Protein AF-A0A5B0PG56-F1 (afdb_monomer)

Secondary structure (DSSP, 8-state):
----HHHHS-HHHHHHHHHHGGG--SHHHHHHHH-S---TTHHHHHHHHHHHHHHHTHHHHHHHHHHHHHHHHHHHHHHHHHHHHHHHHHHHHHHHHHHHHHHHHHHHHHHHHHHHHHHHHHHHHHHHHHHHHHHHHHHHHHHHHHHTT---TTTTTT-----

Structure (mmCIF, N/CA/C/O backbone):
data_AF-A0A5B0PG56-F1
#
_entry.id   AF-A0A5B0PG56-F1
#
loop_
_atom_site.group_PDB
_atom_site.id
_atom_site.type_symbol
_atom_site.label_atom_id
_atom_site.label_alt_id
_atom_site.label_comp_id
_atom_site.label_asym_id
_atom_site.label_entity_id
_atom_site.label_seq_id
_atom_site.pdbx_PDB_ins_code
_atom_site.Cartn_x
_atom_site.Cartn_y
_atom_site.Cartn_z
_atom_site.occupancy
_atom_site.B_iso_or_equiv
_atom_site.auth_seq_id
_atom_site.auth_comp_id
_atom_site.auth_asym_id
_atom_site.auth_atom_id
_atom_site.pdbx_PDB_model_num
ATOM 1 N N . MET A 1 1 ? -37.394 5.446 72.637 1.00 47.97 1 MET A N 1
ATOM 2 C CA . MET A 1 1 ? -36.945 4.140 72.111 1.00 47.97 1 MET A CA 1
ATOM 3 C C . MET A 1 1 ? -36.211 4.404 70.813 1.00 47.97 1 MET A C 1
ATOM 5 O O . MET A 1 1 ? -36.782 5.077 69.966 1.00 47.97 1 MET A O 1
ATOM 9 N N . LEU A 1 2 ? -34.961 3.956 70.686 1.00 58.19 2 LEU A N 1
ATOM 10 C CA . LEU A 1 2 ? -34.286 3.902 69.390 1.00 58.19 2 LEU A CA 1
ATOM 11 C C . LEU A 1 2 ? -34.698 2.588 68.726 1.00 58.19 2 LEU A C 1
ATOM 13 O O . LEU A 1 2 ? -34.410 1.530 69.273 1.00 58.19 2 LEU A O 1
ATOM 17 N N . PHE A 1 3 ? -35.402 2.673 67.601 1.00 63.62 3 PHE A N 1
ATOM 18 C CA . PHE A 1 3 ? -35.631 1.523 66.733 1.00 63.62 3 PHE A CA 1
ATOM 19 C C . PHE A 1 3 ? -34.323 1.190 66.012 1.00 63.62 3 PHE A C 1
ATOM 21 O O . PHE A 1 3 ? -33.666 2.087 65.479 1.00 63.62 3 PHE A O 1
ATOM 28 N N . THR A 1 4 ? -33.939 -0.081 66.004 1.00 67.12 4 THR A N 1
ATOM 29 C CA . THR A 1 4 ? -32.830 -0.596 65.196 1.00 67.12 4 THR A CA 1
ATOM 30 C C . THR A 1 4 ? -33.354 -1.141 63.866 1.00 67.12 4 THR A C 1
ATOM 32 O O . THR A 1 4 ? -34.548 -1.390 63.712 1.00 67.12 4 THR A O 1
ATOM 35 N N . ALA A 1 5 ? -32.478 -1.330 62.874 1.00 66.44 5 ALA A N 1
ATOM 36 C CA . ALA A 1 5 ? -32.877 -1.877 61.571 1.00 66.44 5 ALA A CA 1
ATOM 37 C C . ALA A 1 5 ? -33.553 -3.260 61.693 1.00 66.44 5 ALA A C 1
ATOM 39 O O . ALA A 1 5 ? -34.485 -3.557 60.948 1.00 66.44 5 ALA A O 1
ATOM 40 N N . SER A 1 6 ? -33.136 -4.051 62.684 1.00 70.44 6 SER A N 1
ATOM 41 C CA . SER A 1 6 ? -33.708 -5.359 63.020 1.00 70.44 6 SER A CA 1
ATOM 42 C C . SER A 1 6 ? -35.120 -5.280 63.613 1.00 70.44 6 SER A C 1
ATOM 44 O O . SER A 1 6 ? -35.839 -6.274 63.600 1.00 70.44 6 SER A O 1
ATOM 46 N N . ASP A 1 7 ? -35.530 -4.110 64.117 1.00 72.00 7 ASP A N 1
ATOM 47 C CA . ASP A 1 7 ? -36.891 -3.863 64.611 1.00 72.00 7 ASP A CA 1
ATOM 48 C C . ASP A 1 7 ? -37.845 -3.422 63.484 1.00 72.00 7 ASP A C 1
ATOM 50 O O . ASP A 1 7 ? -39.061 -3.401 63.673 1.00 72.00 7 ASP A O 1
ATOM 54 N N . LEU A 1 8 ? -37.303 -3.042 62.319 1.00 73.75 8 LEU A N 1
ATOM 55 C CA . LEU A 1 8 ? -38.064 -2.549 61.165 1.00 73.75 8 LEU A CA 1
ATOM 56 C C . LEU A 1 8 ? -38.332 -3.644 60.131 1.00 73.75 8 LEU A C 1
ATOM 58 O O . LEU A 1 8 ? -39.401 -3.658 59.519 1.00 73.75 8 LEU A O 1
ATOM 62 N N . PHE A 1 9 ? -37.376 -4.552 59.932 1.00 78.88 9 PHE A N 1
ATOM 63 C CA . PHE A 1 9 ? -37.497 -5.671 59.004 1.00 78.88 9 PHE A CA 1
ATOM 64 C C . PHE A 1 9 ? -37.053 -6.955 59.695 1.00 78.88 9 PHE A C 1
ATOM 66 O O . PHE A 1 9 ? -35.964 -7.014 60.266 1.00 78.88 9 PHE A O 1
ATOM 73 N N . GLY A 1 10 ? -37.887 -7.989 59.627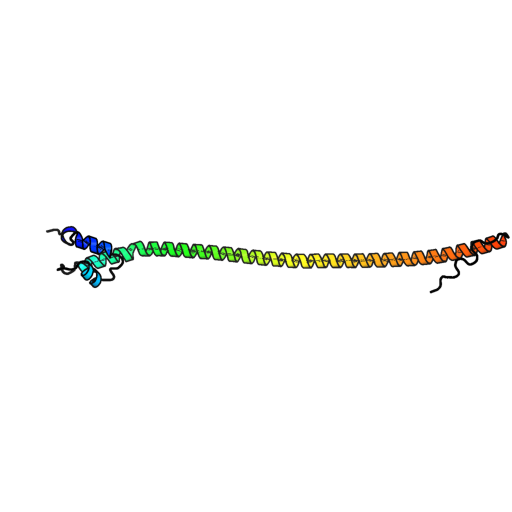 1.00 83.00 10 GLY A N 1
ATOM 74 C CA . GLY A 1 10 ? -37.486 -9.320 60.044 1.00 83.00 10 GLY A CA 1
ATOM 75 C C . GLY A 1 10 ? -36.594 -9.989 58.997 1.00 83.00 10 GLY A C 1
ATOM 76 O O . GLY A 1 10 ? -36.436 -9.534 57.862 1.00 83.00 10 GLY A O 1
ATOM 77 N N . GLU A 1 11 ? -36.012 -11.122 59.381 1.00 82.81 11 GLU A N 1
ATOM 78 C CA . GLU A 1 11 ? -35.088 -11.879 58.530 1.00 82.81 11 GLU A CA 1
ATOM 79 C C . GLU A 1 11 ? -35.731 -12.284 57.192 1.00 82.81 11 GLU A C 1
ATOM 81 O O . GLU A 1 11 ? -35.096 -12.241 56.143 1.00 82.81 11 GLU A O 1
ATOM 86 N N . LYS A 1 12 ? -37.022 -12.642 57.196 1.00 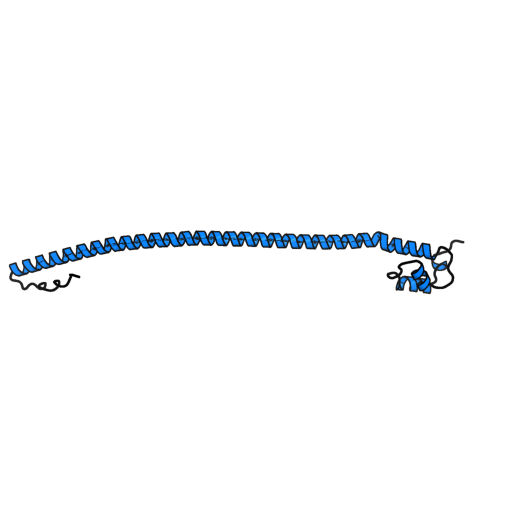83.19 12 LYS A N 1
ATOM 87 C CA . LYS A 1 12 ? -37.733 -13.058 55.978 1.00 83.19 12 LYS A CA 1
ATOM 88 C C . LYS A 1 12 ? -37.912 -11.898 55.006 1.00 83.19 12 LYS A C 1
ATOM 90 O O . LYS A 1 12 ? -37.732 -12.079 53.803 1.00 83.19 12 LYS A O 1
ATOM 95 N N . GLU A 1 13 ? -38.250 -10.727 55.531 1.00 83.44 13 GLU A N 1
ATOM 96 C CA . GLU A 1 13 ? -38.400 -9.500 54.761 1.00 83.44 13 GLU A CA 1
ATOM 97 C C . GLU A 1 13 ? -37.058 -9.074 54.153 1.00 83.44 13 GLU A C 1
ATOM 99 O O . GLU A 1 13 ? -36.995 -8.765 52.964 1.00 83.44 13 GLU A O 1
ATOM 104 N N . ILE A 1 14 ? -35.970 -9.139 54.929 1.00 84.75 14 ILE A N 1
ATOM 105 C CA . ILE A 1 14 ? -34.612 -8.824 54.459 1.00 84.75 14 ILE A CA 1
ATOM 106 C C . ILE A 1 14 ? -34.200 -9.761 53.317 1.00 84.75 14 ILE A C 1
ATOM 108 O O . ILE A 1 14 ? -33.753 -9.297 52.268 1.00 84.75 14 ILE A O 1
ATOM 112 N N . GLN A 1 15 ? -34.401 -11.071 5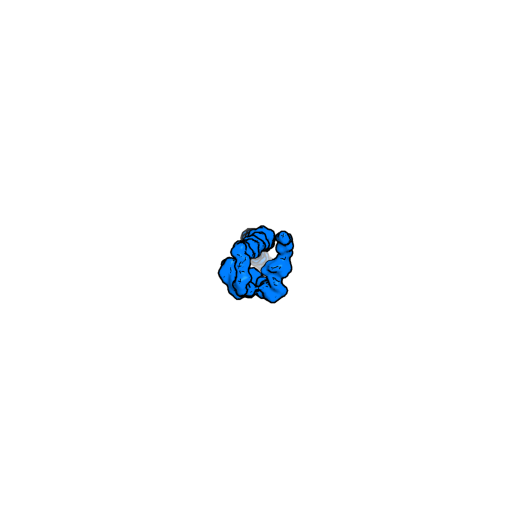3.474 1.00 85.81 15 GLN A N 1
ATOM 113 C CA . GLN A 1 15 ? -34.073 -12.053 52.434 1.00 85.81 15 GLN A CA 1
ATOM 114 C C . GLN A 1 15 ? -34.887 -11.830 51.149 1.00 85.81 15 GLN A C 1
ATOM 116 O O . GLN A 1 15 ? -34.357 -11.978 50.046 1.00 85.81 15 GLN A O 1
ATOM 121 N N . ALA A 1 16 ? -36.158 -11.435 51.269 1.00 85.50 16 ALA A N 1
ATOM 122 C CA . ALA A 1 16 ? -36.996 -11.101 50.121 1.00 85.50 16 ALA A CA 1
ATOM 123 C C . ALA A 1 16 ? -36.492 -9.843 49.389 1.00 85.50 16 ALA A C 1
ATOM 125 O O . ALA A 1 16 ? -36.376 -9.853 48.163 1.00 85.50 16 ALA A O 1
ATOM 126 N N . ILE A 1 17 ? -36.115 -8.795 50.132 1.00 85.19 17 ILE A N 1
ATOM 127 C CA . ILE A 1 17 ? -35.536 -7.566 49.567 1.00 85.19 17 ILE A CA 1
ATOM 128 C C . ILE A 1 17 ? -34.223 -7.867 48.837 1.00 85.19 17 ILE A C 1
ATOM 130 O O . ILE A 1 17 ? -34.039 -7.398 47.718 1.00 85.19 17 ILE A O 1
ATOM 134 N N . ILE A 1 18 ? -33.328 -8.665 49.429 1.00 86.06 18 ILE A N 1
ATOM 135 C CA . ILE A 1 18 ? -32.044 -9.035 48.807 1.00 86.06 18 ILE A CA 1
ATOM 136 C C . ILE A 1 18 ? -32.275 -9.821 47.512 1.00 86.06 18 ILE A C 1
ATOM 138 O O . ILE A 1 18 ? -31.647 -9.537 46.493 1.00 86.06 18 ILE A O 1
ATOM 142 N N . LYS A 1 19 ? -33.198 -10.790 47.530 1.00 88.06 19 LYS A N 1
ATOM 143 C CA . LYS A 1 19 ? -33.496 -11.642 46.372 1.00 88.06 19 LYS A CA 1
ATOM 144 C C . LYS A 1 19 ? -33.999 -10.848 45.164 1.00 88.06 19 LYS A C 1
ATOM 146 O O . LYS A 1 19 ? -33.659 -11.190 44.031 1.00 88.06 19 LYS A O 1
ATOM 151 N N . ASP A 1 20 ? -34.802 -9.815 45.401 1.00 85.50 20 ASP A N 1
ATOM 152 C CA . ASP A 1 20 ? -35.438 -9.028 44.343 1.00 85.50 20 ASP A CA 1
ATOM 153 C C . ASP A 1 20 ? -34.839 -7.621 44.178 1.00 85.50 20 ASP A C 1
ATOM 155 O O . ASP A 1 20 ? -35.385 -6.824 43.420 1.00 85.50 20 ASP A O 1
ATOM 159 N N . PHE A 1 21 ? -33.695 -7.323 44.808 1.00 82.88 21 PHE A N 1
ATOM 160 C CA . PHE A 1 21 ? -33.104 -5.979 44.890 1.00 82.88 21 PHE A CA 1
ATOM 161 C C . PHE A 1 21 ? -32.983 -5.266 43.532 1.00 82.88 21 PHE A C 1
ATOM 163 O O . PHE A 1 21 ? -33.393 -4.118 43.397 1.00 82.88 21 PHE A O 1
ATOM 170 N N . GLY A 1 22 ? -32.509 -5.964 42.494 1.00 77.44 22 GLY A N 1
ATOM 171 C CA . GLY A 1 22 ? -32.364 -5.415 41.135 1.00 77.44 22 GLY A CA 1
ATOM 172 C C . GLY A 1 22 ? -33.667 -5.275 40.332 1.00 77.44 22 GLY A C 1
ATOM 173 O O . GLY A 1 22 ? -33.625 -4.873 39.175 1.00 77.44 22 GLY A O 1
ATOM 174 N N . LYS A 1 23 ? -34.819 -5.645 40.906 1.00 81.50 23 LYS A N 1
ATOM 175 C CA . LYS A 1 23 ? -36.153 -5.576 40.275 1.00 81.50 23 LYS A CA 1
ATOM 176 C C . LYS A 1 23 ? -37.101 -4.609 40.996 1.00 81.50 23 LYS A C 1
ATOM 178 O O . LYS A 1 23 ? -38.268 -4.499 40.617 1.00 81.50 23 LYS A O 1
ATOM 183 N N . LEU A 1 24 ? -36.638 -3.958 42.064 1.00 82.31 24 LEU A N 1
ATOM 184 C CA . LEU A 1 24 ? -37.426 -3.014 42.852 1.00 82.31 24 LEU A CA 1
ATOM 185 C C . LEU A 1 24 ? -37.437 -1.641 42.165 1.00 82.31 24 LEU A C 1
ATOM 187 O O . LEU A 1 24 ? -36.568 -0.816 42.411 1.00 82.31 24 LEU A O 1
ATOM 191 N N . ASP A 1 25 ? -38.451 -1.392 41.338 1.00 78.38 25 ASP A N 1
ATOM 192 C CA . ASP A 1 25 ? -3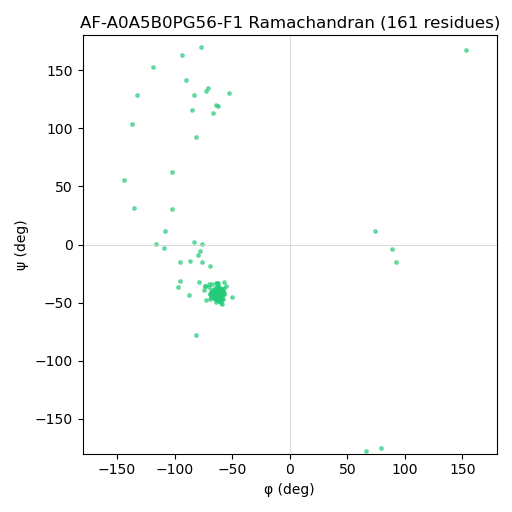8.615 -0.157 40.546 1.00 78.38 25 ASP A CA 1
ATOM 193 C C . ASP A 1 25 ? -39.649 0.814 41.161 1.00 78.38 25 ASP A C 1
ATOM 195 O O . ASP A 1 25 ? -40.406 1.502 40.479 1.00 78.38 25 ASP A O 1
ATOM 199 N N . GLY A 1 26 ? -39.783 0.806 42.491 1.00 83.19 26 GLY A N 1
ATOM 200 C CA . GLY A 1 26 ? -40.753 1.662 43.172 1.00 83.19 26 GLY A CA 1
ATOM 201 C C . GLY A 1 26 ? -41.269 1.162 44.517 1.00 83.19 26 GLY A C 1
ATOM 202 O O . GLY A 1 26 ? -41.172 -0.013 44.884 1.00 83.19 26 GLY A O 1
ATOM 203 N N . ILE A 1 27 ? -41.941 2.064 45.234 1.00 84.56 27 ILE A N 1
ATOM 204 C CA . ILE A 1 27 ? -42.611 1.796 46.520 1.00 84.56 27 ILE A CA 1
ATOM 205 C C . ILE A 1 27 ? -43.620 0.636 46.406 1.00 84.56 27 ILE A C 1
ATOM 207 O O . ILE A 1 27 ? -43.757 -0.177 47.321 1.00 84.56 27 ILE A O 1
ATOM 211 N N . SER A 1 28 ? -44.309 0.521 45.264 1.00 83.81 28 SER A N 1
ATOM 212 C CA . SER A 1 28 ? -45.308 -0.529 45.016 1.00 83.81 28 SER A CA 1
ATOM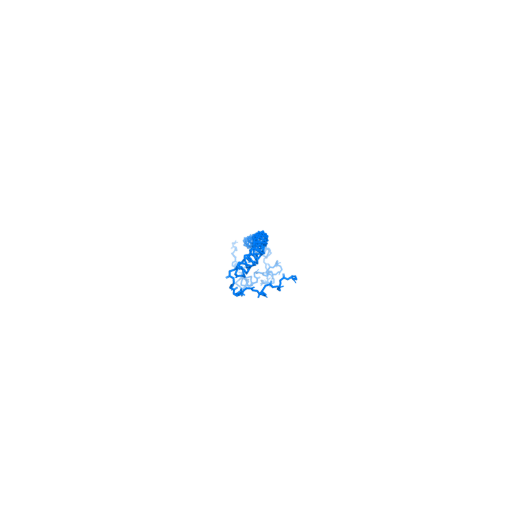 213 C C . SER A 1 28 ? -44.687 -1.926 44.901 1.00 83.81 28 SER A C 1
ATOM 215 O O . SER A 1 28 ? -45.222 -2.883 45.461 1.00 83.81 28 SER A O 1
ATOM 217 N N . SER A 1 29 ? -43.533 -2.061 44.237 1.00 84.44 29 SER A N 1
ATOM 218 C CA . SER A 1 29 ? -42.787 -3.327 44.182 1.00 84.44 29 SER A CA 1
ATOM 219 C C . SER A 1 29 ? -42.227 -3.713 45.546 1.00 84.44 29 SER A C 1
ATOM 221 O O . SER A 1 29 ? -42.350 -4.868 45.941 1.00 84.44 29 SER A O 1
ATOM 223 N N . ILE A 1 30 ? -41.718 -2.747 46.315 1.00 85.81 30 ILE A N 1
ATOM 224 C CA . ILE A 1 30 ? -41.204 -2.990 47.671 1.00 85.81 30 ILE A CA 1
ATOM 225 C C . ILE A 1 30 ? -42.331 -3.490 48.585 1.00 85.81 30 ILE A C 1
ATOM 227 O O . ILE A 1 30 ? -42.171 -4.489 49.284 1.00 85.81 30 ILE A O 1
ATOM 231 N N . ARG A 1 31 ? -43.520 -2.873 48.517 1.00 85.56 31 ARG A N 1
ATOM 232 C CA . ARG A 1 31 ? -44.697 -3.330 49.273 1.00 85.56 31 ARG A CA 1
ATOM 233 C C . ARG A 1 31 ? -45.091 -4.770 48.930 1.00 85.56 31 ARG A C 1
ATOM 235 O O . ARG A 1 31 ? -45.503 -5.504 49.822 1.00 85.56 31 ARG A O 1
ATOM 242 N N . LYS A 1 32 ? -44.987 -5.171 47.659 1.00 85.06 32 LYS A N 1
ATOM 243 C CA . LYS A 1 32 ? -45.302 -6.539 47.213 1.00 85.06 32 LYS A CA 1
ATOM 244 C C . LYS A 1 32 ? -44.286 -7.570 47.706 1.00 85.06 32 LYS A C 1
ATOM 246 O O . LYS A 1 32 ? -44.687 -8.685 48.013 1.00 85.06 32 LYS A O 1
ATOM 251 N N . VAL A 1 33 ? -43.008 -7.198 47.765 1.00 83.81 33 VAL A N 1
ATOM 252 C CA . VAL A 1 33 ? -41.913 -8.085 48.189 1.00 83.81 33 VAL A CA 1
ATOM 253 C C . VAL A 1 33 ? -41.915 -8.298 49.704 1.00 83.81 33 VAL A C 1
ATOM 255 O O . VAL A 1 33 ? -41.692 -9.415 50.159 1.00 83.81 33 VAL A O 1
ATOM 258 N N . ILE A 1 34 ? -42.211 -7.255 50.482 1.00 81.00 34 ILE A N 1
ATOM 259 C CA . ILE A 1 34 ? -42.195 -7.320 51.950 1.00 81.00 34 ILE A CA 1
ATOM 260 C C . ILE A 1 34 ? -43.546 -7.802 52.510 1.00 81.00 34 ILE A C 1
ATOM 262 O O . ILE A 1 34 ? -43.584 -8.660 53.388 1.00 81.00 34 ILE A O 1
ATOM 266 N N . GLY A 1 35 ? -44.668 -7.295 51.983 1.00 76.81 35 GLY A N 1
ATOM 267 C CA . GLY A 1 35 ? -46.013 -7.606 52.486 1.00 76.81 35 GLY A CA 1
ATOM 268 C C . GLY A 1 35 ? -46.294 -7.070 53.902 1.00 76.81 35 GLY A C 1
ATOM 269 O O . GLY A 1 35 ? -45.469 -6.392 54.495 1.00 76.81 35 GLY A O 1
ATOM 270 N N . GLY A 1 36 ? -47.480 -7.347 54.458 1.00 77.56 36 GLY A N 1
ATOM 271 C CA . GLY A 1 36 ? -47.810 -7.029 55.861 1.00 77.56 36 GLY A CA 1
ATOM 272 C C . GLY A 1 36 ? -48.203 -5.572 56.171 1.00 77.56 36 GLY A C 1
ATOM 273 O O . GLY A 1 36 ? -48.390 -4.743 55.278 1.00 77.56 36 GLY A O 1
ATOM 274 N N . GLN A 1 37 ? -48.396 -5.278 57.466 1.00 73.44 37 GLN A N 1
ATOM 275 C CA . GLN A 1 37 ? -48.627 -3.918 57.969 1.00 73.44 37 GLN A CA 1
ATOM 276 C C . GLN A 1 37 ? -47.286 -3.204 58.151 1.00 73.44 37 GLN A C 1
ATOM 278 O O . GLN A 1 37 ? -46.394 -3.730 58.806 1.00 73.44 37 GLN A O 1
ATOM 283 N N . MET A 1 38 ? -47.170 -2.004 57.583 1.00 73.69 38 MET A N 1
ATOM 284 C CA . MET A 1 38 ? -45.944 -1.203 57.595 1.00 73.69 38 MET A CA 1
ATOM 285 C C . MET A 1 38 ? -46.163 0.123 58.305 1.00 73.69 38 MET A C 1
ATOM 287 O O . MET A 1 38 ? -47.271 0.670 58.298 1.00 73.69 38 MET A O 1
ATOM 291 N N . ILE A 1 39 ? -45.083 0.662 58.865 1.00 80.56 39 ILE A N 1
ATOM 292 C CA . ILE A 1 39 ? -45.087 2.004 59.437 1.00 80.56 39 ILE A CA 1
ATOM 293 C C . ILE A 1 39 ? -45.168 3.018 58.280 1.00 80.56 39 ILE A C 1
ATOM 295 O O . ILE A 1 39 ? -44.449 2.870 57.284 1.00 80.56 39 ILE A O 1
ATOM 299 N N . PRO A 1 40 ? -46.021 4.055 58.368 1.00 79.81 40 PRO A N 1
ATOM 300 C CA . PRO A 1 40 ? -46.038 5.129 57.379 1.00 79.81 40 PRO A CA 1
ATOM 301 C C . PRO A 1 40 ? -44.636 5.732 57.182 1.00 79.81 40 PRO A C 1
ATOM 303 O O . PRO A 1 40 ? -43.974 6.068 58.160 1.00 79.81 40 PRO A O 1
ATOM 306 N N . GLY A 1 41 ? -44.174 5.867 55.935 1.00 77.69 41 GLY A N 1
ATOM 307 C CA . GLY A 1 41 ? -42.845 6.409 55.615 1.00 77.69 41 GLY A CA 1
ATOM 308 C C . GLY A 1 41 ? -41.726 5.365 55.487 1.00 77.69 41 GLY A C 1
ATOM 309 O O . GLY A 1 41 ? -40.664 5.668 54.945 1.00 77.69 41 GLY A O 1
ATOM 310 N N . GLN A 1 42 ? -41.930 4.129 55.957 1.00 82.62 42 GLN A N 1
ATOM 311 C CA . GLN A 1 42 ? -40.895 3.086 55.947 1.00 82.62 42 GLN A CA 1
ATOM 312 C C . GLN A 1 42 ? -40.506 2.650 54.526 1.00 82.62 42 GLN A C 1
ATOM 314 O O . GLN A 1 42 ? -39.329 2.420 54.239 1.00 82.62 42 GLN A O 1
ATOM 319 N N . LEU A 1 43 ? -41.487 2.552 53.625 1.00 84.19 43 LEU A N 1
ATOM 320 C CA . LEU A 1 43 ? -41.257 2.135 52.241 1.00 84.19 43 LEU A CA 1
ATOM 321 C C . LEU A 1 43 ? -40.573 3.238 51.432 1.00 84.19 43 LEU A C 1
ATOM 323 O O . LEU A 1 43 ? -39.731 2.944 50.591 1.00 84.19 43 LEU A O 1
ATOM 327 N N . GLU A 1 44 ? -40.916 4.494 51.701 1.00 84.75 44 GLU A N 1
ATOM 328 C CA . GLU A 1 44 ? -40.318 5.675 51.088 1.00 84.75 44 GLU A CA 1
ATOM 329 C C . GLU A 1 44 ? -38.833 5.780 51.459 1.00 84.75 44 GLU A C 1
ATOM 331 O O . GLU A 1 44 ? -37.988 5.982 50.588 1.00 84.75 44 GLU A O 1
ATOM 336 N N . VAL A 1 45 ? -38.494 5.569 52.736 1.00 85.31 45 VAL A N 1
ATOM 337 C CA . VAL A 1 45 ? -37.102 5.572 53.217 1.00 85.31 45 VAL A CA 1
ATOM 338 C C . VAL A 1 45 ? -36.294 4.427 52.601 1.00 85.31 45 VAL A C 1
ATOM 340 O O . VAL A 1 45 ? -35.165 4.642 52.152 1.00 85.31 45 VAL A O 1
ATOM 343 N N . LEU A 1 46 ? -36.869 3.222 52.530 1.00 85.31 46 LEU A N 1
ATOM 344 C CA . LEU A 1 46 ? -36.210 2.077 51.900 1.00 85.31 46 LEU A CA 1
ATOM 345 C C . LEU A 1 46 ? -36.003 2.310 50.397 1.00 85.31 46 LEU A C 1
ATOM 347 O O . LEU A 1 46 ? -34.906 2.098 49.888 1.00 85.31 46 LEU A O 1
ATOM 351 N N . HIS A 1 47 ? -37.023 2.811 49.701 1.00 85.75 47 HIS A N 1
ATOM 352 C CA . HIS A 1 47 ? -36.946 3.146 48.282 1.00 85.75 47 HIS A CA 1
ATOM 353 C C . HIS A 1 47 ? -35.859 4.187 47.997 1.00 85.75 47 HIS A C 1
ATOM 355 O O . HIS A 1 47 ? -35.022 3.980 47.124 1.00 85.75 47 HIS A O 1
ATOM 361 N N . ASN A 1 48 ? -35.810 5.267 48.778 1.00 85.06 48 ASN A N 1
ATOM 362 C CA . ASN A 1 48 ? -34.795 6.308 48.625 1.00 85.06 48 ASN A CA 1
ATOM 363 C C . ASN A 1 48 ? -33.377 5.786 48.895 1.00 85.06 48 ASN A C 1
ATOM 365 O O . ASN A 1 48 ? -32.430 6.235 48.251 1.00 85.06 48 ASN A O 1
ATOM 369 N N . SER A 1 49 ? -33.224 4.826 49.811 1.00 83.88 49 SER A N 1
ATOM 370 C CA . SER A 1 49 ? -31.936 4.178 50.089 1.00 83.88 49 SER A CA 1
ATOM 371 C C . SER A 1 49 ? -31.488 3.291 48.922 1.00 83.88 49 SER A C 1
ATOM 373 O O . SER A 1 49 ? -30.327 3.348 48.522 1.00 83.88 49 SER A O 1
ATOM 375 N N . ILE A 1 50 ? -32.413 2.527 48.327 1.00 83.56 50 ILE A N 1
ATOM 376 C CA . ILE A 1 50 ? -32.155 1.708 47.131 1.00 83.56 50 ILE A CA 1
ATOM 377 C C . ILE A 1 50 ? -31.800 2.599 45.936 1.00 83.56 50 ILE A C 1
ATOM 379 O O . ILE A 1 50 ? -30.821 2.328 45.242 1.00 83.56 50 ILE A O 1
ATOM 383 N N . LEU A 1 51 ? -32.544 3.686 45.717 1.00 81.31 51 LEU A N 1
ATOM 384 C CA . LEU A 1 51 ? -32.256 4.657 44.659 1.00 81.31 51 LEU A CA 1
ATOM 385 C C . LEU A 1 51 ? -30.895 5.321 44.853 1.00 81.31 51 LEU A C 1
ATOM 387 O O . LEU A 1 51 ? -30.104 5.372 43.923 1.00 81.31 51 LEU A O 1
ATOM 391 N N . SER A 1 52 ? -30.584 5.770 46.069 1.00 80.06 52 SER A N 1
ATOM 392 C CA . SER A 1 52 ? -29.292 6.403 46.364 1.00 80.06 52 SER A CA 1
ATOM 393 C C . SER A 1 52 ? -28.117 5.445 46.141 1.00 80.06 52 SER A C 1
ATOM 395 O O . SER A 1 52 ? -27.055 5.864 45.689 1.00 80.06 52 SER A O 1
ATOM 397 N N . PHE A 1 53 ? -28.305 4.151 46.419 1.00 77.81 53 PHE A N 1
ATOM 398 C CA . PHE A 1 53 ? -27.294 3.126 46.170 1.00 77.81 53 PHE A CA 1
ATOM 399 C C . PHE A 1 53 ? -27.133 2.822 44.673 1.00 77.81 53 PHE A C 1
ATOM 401 O O . PHE A 1 53 ? -26.015 2.799 44.171 1.00 77.81 53 PHE A O 1
ATOM 408 N N . THR A 1 54 ? -28.240 2.625 43.953 1.00 74.50 54 THR A N 1
ATOM 409 C CA . THR A 1 54 ? -28.233 2.259 42.525 1.00 74.50 54 THR A CA 1
ATOM 410 C C . THR A 1 54 ? -27.842 3.417 41.606 1.00 74.50 54 THR A C 1
ATOM 412 O O . THR A 1 54 ? -27.146 3.197 40.622 1.00 74.50 54 THR A O 1
ATOM 415 N N . GLN A 1 55 ? -28.245 4.647 41.933 1.00 71.88 55 GLN A N 1
ATOM 416 C CA . GLN A 1 55 ? -28.019 5.840 41.109 1.00 71.88 55 GLN A CA 1
ATOM 417 C C . GLN A 1 55 ? -26.771 6.641 41.492 1.00 71.88 55 GLN A C 1
ATOM 419 O O . GLN A 1 55 ? -26.349 7.488 40.716 1.00 71.88 55 GLN A O 1
ATOM 424 N N . GLY A 1 56 ? -26.195 6.405 42.675 1.00 68.38 56 GLY A N 1
ATOM 425 C CA . GLY A 1 56 ? -25.086 7.200 43.203 1.00 68.38 56 GLY A CA 1
ATOM 426 C C . GLY A 1 56 ? -23.718 6.799 42.651 1.00 68.38 56 GLY A C 1
ATOM 427 O O . GLY A 1 56 ? -23.157 7.489 41.816 1.00 68.38 56 GLY A O 1
ATOM 428 N N . ALA A 1 57 ? -23.141 5.708 43.159 1.00 60.78 57 ALA A N 1
ATOM 429 C CA . ALA A 1 57 ? -21.733 5.380 42.901 1.00 60.78 57 ALA A CA 1
ATOM 430 C C . ALA A 1 57 ? -21.519 4.399 41.735 1.00 60.78 57 ALA A C 1
ATOM 432 O O . ALA A 1 57 ? -20.510 4.478 41.041 1.00 60.78 57 ALA A O 1
ATOM 433 N N . PHE A 1 58 ? -22.464 3.482 41.502 1.00 64.69 58 PHE A N 1
ATOM 434 C CA . PHE A 1 58 ? -22.286 2.406 40.519 1.00 64.69 58 PHE A CA 1
ATOM 435 C C . PHE A 1 58 ? -22.496 2.863 39.073 1.00 64.69 58 PHE A C 1
ATOM 437 O O . PHE A 1 58 ? -21.821 2.373 38.174 1.00 64.69 58 PHE A O 1
ATOM 444 N N . LEU A 1 59 ? -23.390 3.829 38.851 1.00 65.94 59 LEU A N 1
ATOM 445 C 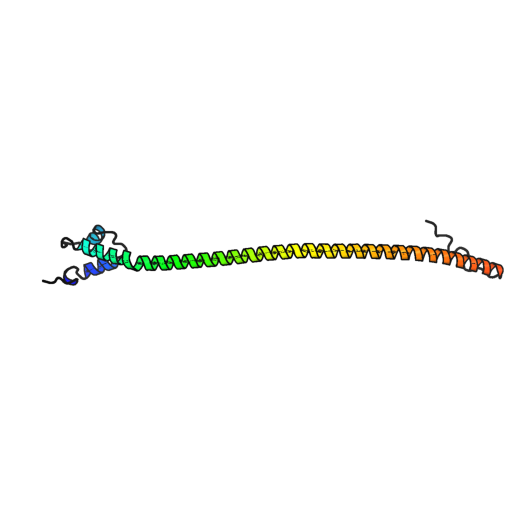CA . LEU A 1 59 ? -23.694 4.354 37.519 1.00 65.94 59 LEU A CA 1
ATOM 446 C C . LEU A 1 59 ? -22.513 5.134 36.924 1.00 65.94 59 LEU A C 1
ATOM 448 O O . LEU A 1 59 ? -22.186 4.957 35.753 1.00 65.94 59 LEU A O 1
ATOM 452 N N . ASP A 1 60 ? -21.834 5.946 37.733 1.00 67.94 60 ASP A N 1
ATOM 453 C CA . ASP A 1 60 ? -20.649 6.691 37.294 1.00 67.94 60 ASP A CA 1
ATOM 454 C C . ASP A 1 60 ? -19.470 5.756 36.990 1.00 67.94 60 ASP A C 1
ATOM 456 O O . ASP A 1 60 ? -18.755 5.948 36.003 1.00 67.94 60 ASP A O 1
ATOM 460 N N . GLU A 1 61 ? -19.285 4.709 37.799 1.00 70.31 61 GLU A N 1
ATOM 461 C CA . GLU A 1 61 ? -18.223 3.726 37.591 1.00 70.31 61 GLU A CA 1
ATOM 462 C C . GLU A 1 61 ? -18.475 2.895 36.320 1.00 70.31 61 GLU A C 1
ATOM 464 O O . GLU A 1 61 ? -17.577 2.769 35.484 1.00 70.31 61 GLU A O 1
ATOM 469 N N . GLU A 1 62 ? -19.706 2.426 36.100 1.00 74.50 62 GLU A N 1
ATOM 470 C CA . GLU A 1 62 ? -20.093 1.667 34.904 1.00 74.50 62 GLU A CA 1
ATOM 471 C C . GLU A 1 62 ? -19.997 2.511 33.621 1.00 74.50 62 GLU A C 1
ATOM 473 O O . GLU A 1 62 ? -19.376 2.079 32.643 1.00 74.50 62 GLU A O 1
ATOM 478 N N . ASN A 1 63 ? -20.477 3.759 33.650 1.00 76.44 63 ASN A N 1
ATOM 479 C CA . ASN A 1 63 ? -20.316 4.702 32.539 1.00 76.44 63 ASN A CA 1
ATOM 480 C C . ASN A 1 63 ? -18.835 4.968 32.231 1.00 76.44 63 ASN A C 1
ATOM 482 O O . ASN A 1 63 ? -18.433 4.972 31.067 1.00 76.44 63 ASN A O 1
ATOM 486 N N . SER A 1 64 ? -17.991 5.126 33.257 1.00 80.56 64 SER A N 1
ATOM 487 C CA . SER A 1 64 ? -16.555 5.363 33.063 1.00 80.56 64 SER A CA 1
ATOM 488 C C . SER A 1 64 ? -15.836 4.174 32.412 1.00 80.56 64 SER A C 1
ATOM 490 O O . SER A 1 64 ? -14.946 4.360 31.573 1.00 80.56 64 SER A O 1
ATOM 492 N N . ILE A 1 65 ? -16.231 2.945 32.761 1.00 82.62 65 ILE A N 1
ATOM 493 C CA . ILE A 1 65 ? -15.694 1.717 32.168 1.00 82.62 65 ILE A CA 1
ATOM 494 C C . ILE A 1 65 ? -16.109 1.634 30.699 1.00 82.62 65 ILE A C 1
ATOM 496 O O . ILE A 1 65 ? -15.277 1.336 29.836 1.00 82.62 65 ILE A O 1
ATOM 500 N N . GLN A 1 66 ? -17.372 1.936 30.407 1.00 83.00 66 GLN A N 1
ATOM 501 C CA . GLN A 1 66 ? -17.916 1.869 29.058 1.00 83.00 66 GLN A CA 1
ATOM 502 C C . GLN A 1 66 ? -17.322 2.947 28.142 1.00 83.00 66 GLN A C 1
ATOM 504 O O . GLN A 1 66 ? -16.899 2.636 27.028 1.00 83.00 66 GLN A O 1
ATOM 509 N N . ASP A 1 67 ? -17.159 4.174 28.635 1.00 86.69 67 ASP A N 1
ATOM 510 C CA . ASP A 1 67 ? -16.462 5.250 27.924 1.00 86.69 67 ASP A CA 1
ATOM 511 C C . ASP A 1 67 ? -15.004 4.892 27.638 1.00 86.69 67 ASP A C 1
ATOM 513 O O . ASP A 1 67 ? -14.494 5.131 26.539 1.00 86.69 67 ASP A O 1
ATOM 517 N N . ARG A 1 68 ? -14.313 4.278 28.606 1.00 87.31 68 ARG A N 1
ATOM 518 C CA . ARG A 1 68 ? -12.935 3.820 28.409 1.00 87.31 68 ARG A CA 1
ATOM 519 C C . ARG A 1 68 ? -12.857 2.724 27.347 1.00 87.31 68 ARG A C 1
ATOM 521 O O . ARG A 1 68 ? -11.938 2.751 26.530 1.00 87.31 68 ARG A O 1
ATOM 528 N N . ALA A 1 69 ? -13.805 1.790 27.337 1.00 88.12 69 ALA A N 1
ATOM 529 C CA . ALA A 1 69 ? -13.878 0.742 26.324 1.00 88.12 69 ALA A CA 1
ATOM 530 C C . ALA A 1 69 ? -14.151 1.316 24.924 1.00 88.12 69 ALA A C 1
ATOM 532 O O . ALA A 1 69 ? -13.505 0.903 23.961 1.00 88.12 69 ALA A O 1
ATOM 533 N N . ASN A 1 70 ? -15.047 2.299 24.811 1.00 90.56 70 ASN A N 1
ATOM 534 C CA . ASN A 1 70 ? -15.352 2.962 23.543 1.00 90.56 70 ASN A CA 1
ATOM 535 C C . ASN A 1 70 ? -14.141 3.732 23.002 1.00 90.56 70 ASN A C 1
ATOM 537 O O . ASN A 1 70 ? -13.763 3.535 21.851 1.00 90.56 70 ASN A O 1
ATOM 541 N N . ARG A 1 71 ? -13.448 4.505 23.849 1.00 91.44 71 ARG A N 1
ATOM 542 C CA . ARG A 1 71 ? -12.217 5.213 23.448 1.00 91.44 71 ARG A CA 1
ATOM 543 C C . ARG A 1 71 ? -11.112 4.264 22.993 1.00 91.44 71 ARG A C 1
ATOM 545 O O . ARG A 1 71 ? -10.362 4.591 22.080 1.00 91.44 71 ARG A O 1
ATOM 552 N N . LEU A 1 72 ? -10.980 3.099 23.630 1.00 92.19 72 LEU A N 1
ATOM 553 C CA . LEU A 1 72 ? -9.999 2.096 23.208 1.00 92.19 72 LEU A CA 1
ATOM 554 C C . LEU A 1 72 ? -10.321 1.539 21.818 1.00 92.19 72 LEU A C 1
ATOM 556 O O . LEU A 1 72 ? -9.405 1.414 21.009 1.00 92.19 72 LEU A O 1
ATOM 560 N N . LYS A 1 73 ? -11.599 1.270 21.528 1.00 92.81 73 LYS A N 1
ATOM 561 C CA . LYS A 1 73 ? -12.040 0.839 20.194 1.00 92.81 73 LYS A CA 1
ATOM 562 C C . LYS A 1 73 ? -11.792 1.911 19.138 1.00 92.81 73 LYS A C 1
ATOM 564 O O . LYS A 1 73 ? -11.197 1.610 18.113 1.00 92.81 73 LYS A O 1
ATOM 569 N N . GLU A 1 74 ? -12.156 3.162 19.417 1.00 93.00 74 GLU A N 1
ATOM 570 C CA . GLU A 1 74 ? -11.905 4.284 18.500 1.00 93.00 74 GLU A CA 1
ATOM 571 C C . GLU A 1 74 ? -10.409 4.445 18.189 1.00 93.00 74 GLU A C 1
ATOM 573 O O . GLU A 1 74 ? -10.030 4.668 17.041 1.00 93.00 74 GLU A O 1
ATOM 578 N N . LEU A 1 75 ? -9.535 4.281 19.190 1.00 93.50 75 LEU A N 1
ATOM 579 C CA . LEU A 1 75 ? -8.084 4.331 18.991 1.00 93.50 75 LEU A CA 1
ATOM 580 C C . LEU A 1 75 ? -7.549 3.156 18.160 1.00 93.50 75 LEU A C 1
ATOM 582 O O . LEU A 1 75 ? -6.570 3.324 17.431 1.00 93.50 75 LEU A O 1
ATOM 586 N N . GLU A 1 76 ? -8.133 1.963 18.285 1.00 93.25 76 GLU A N 1
ATOM 587 C CA . GLU A 1 76 ? -7.781 0.823 17.431 1.00 93.25 76 GLU A CA 1
ATOM 588 C C . GLU A 1 76 ? -8.233 1.042 15.988 1.00 93.25 76 GLU A C 1
ATOM 590 O O . GLU A 1 76 ? -7.424 0.866 15.077 1.00 93.25 76 GLU A O 1
ATOM 595 N N . GLU A 1 77 ? -9.464 1.509 15.783 1.00 93.31 77 GLU A N 1
ATOM 596 C CA . GLU A 1 77 ? -10.001 1.817 14.455 1.00 93.31 77 GLU A CA 1
ATOM 597 C C . GLU A 1 77 ? -9.186 2.913 13.756 1.00 93.31 77 GLU A C 1
ATOM 599 O O . GLU A 1 77 ? -8.828 2.766 12.587 1.00 93.31 77 GLU A O 1
ATOM 604 N N . GLN A 1 78 ? -8.804 3.976 14.474 1.00 94.06 78 GLN A N 1
ATOM 605 C CA . GLN A 1 78 ? -7.930 5.025 13.936 1.00 94.06 78 GLN A CA 1
ATOM 606 C C . GLN A 1 78 ? -6.566 4.470 13.512 1.00 94.06 78 GLN A C 1
ATOM 608 O O . GLN A 1 78 ? -6.098 4.750 12.409 1.00 94.06 78 GLN A O 1
ATOM 613 N N . LYS A 1 79 ? -5.938 3.628 14.342 1.00 94.25 79 LYS A N 1
ATOM 614 C CA . LYS A 1 79 ? -4.658 2.992 13.990 1.00 94.25 79 LYS A CA 1
ATOM 615 C C . LYS A 1 79 ? -4.777 2.074 12.780 1.00 94.25 79 LYS A C 1
ATOM 617 O O . LYS A 1 79 ? -3.821 1.946 12.014 1.00 94.25 79 LYS A O 1
ATOM 622 N N . GLU A 1 80 ? -5.899 1.382 12.631 1.00 94.38 80 GLU A N 1
ATOM 623 C CA . GLU A 1 80 ? -6.138 0.520 11.479 1.00 94.38 80 GLU A CA 1
ATOM 624 C C . GLU A 1 80 ? -6.316 1.340 10.198 1.00 94.38 80 GLU A C 1
ATOM 626 O O . GLU A 1 80 ? -5.691 1.022 9.184 1.00 94.38 80 GLU A O 1
ATOM 631 N N . GLN A 1 81 ? -7.062 2.446 10.263 1.00 93.50 81 GLN A N 1
ATOM 632 C CA . GLN A 1 81 ? -7.209 3.387 9.151 1.00 93.50 81 GLN A CA 1
ATOM 633 C C . GLN A 1 81 ? -5.864 3.994 8.734 1.00 93.50 81 GLN A C 1
ATOM 635 O O . GLN A 1 81 ? -5.506 3.922 7.560 1.00 93.50 81 GLN A O 1
ATOM 640 N N . GLU A 1 82 ? -5.065 4.489 9.684 1.00 94.50 82 GLU A N 1
ATOM 641 C CA . GLU A 1 82 ? -3.731 5.039 9.398 1.00 94.50 82 GLU A CA 1
ATOM 642 C C . GLU A 1 82 ? -2.815 4.011 8.713 1.00 94.50 82 GLU A C 1
ATOM 644 O O . GLU A 1 82 ? -2.085 4.331 7.770 1.00 94.50 82 GLU A O 1
ATOM 649 N N . ARG A 1 83 ? -2.861 2.744 9.150 1.00 94.25 83 ARG A N 1
ATOM 650 C CA . ARG A 1 83 ? -2.093 1.661 8.514 1.00 94.25 83 ARG A CA 1
ATOM 651 C C . ARG A 1 83 ? -2.580 1.371 7.100 1.00 94.25 83 ARG A C 1
ATOM 653 O O . ARG A 1 83 ? -1.747 1.169 6.216 1.00 94.25 83 ARG A O 1
ATOM 660 N N . ALA A 1 84 ? -3.892 1.331 6.887 1.00 93.69 84 ALA A N 1
ATOM 661 C CA . ALA A 1 84 ? -4.474 1.091 5.573 1.00 93.69 84 ALA A CA 1
ATOM 662 C C . ALA A 1 84 ? -4.102 2.212 4.588 1.00 93.69 84 ALA A C 1
ATOM 664 O O . ALA A 1 84 ? -3.684 1.931 3.463 1.00 93.69 84 ALA A O 1
ATOM 665 N N . GLU A 1 85 ? -4.163 3.471 5.025 1.00 93.81 85 GLU A N 1
ATOM 666 C CA . GLU A 1 85 ? -3.750 4.624 4.222 1.00 93.81 85 GLU A CA 1
ATOM 667 C C . GLU A 1 85 ? -2.255 4.587 3.887 1.00 93.81 85 GLU A C 1
ATOM 669 O O . GLU A 1 85 ? -1.878 4.764 2.726 1.00 93.81 85 GLU A O 1
ATOM 674 N N . ALA A 1 86 ? -1.395 4.287 4.866 1.00 94.25 86 ALA A N 1
ATOM 675 C CA . ALA A 1 86 ? 0.043 4.170 4.638 1.00 94.25 86 ALA A CA 1
ATOM 676 C C . ALA A 1 86 ? 0.375 3.067 3.617 1.00 94.25 86 ALA A C 1
ATOM 678 O O . ALA A 1 86 ? 1.186 3.277 2.711 1.00 94.25 86 ALA A O 1
ATOM 679 N N . GLN A 1 87 ? -0.287 1.909 3.718 1.00 94.50 87 GLN A N 1
ATOM 680 C CA . GLN A 1 87 ? -0.121 0.814 2.760 1.00 94.50 87 GLN A CA 1
ATOM 681 C C . GLN A 1 87 ? -0.609 1.192 1.359 1.00 94.50 87 GLN A C 1
ATOM 683 O O . GLN A 1 87 ? 0.055 0.864 0.372 1.00 94.50 87 GLN A O 1
ATOM 688 N N . ALA A 1 88 ? -1.738 1.897 1.253 1.00 94.69 88 ALA A N 1
ATOM 689 C CA . ALA A 1 88 ? -2.261 2.365 -0.026 1.00 94.69 88 ALA A CA 1
ATOM 690 C C . ALA A 1 88 ? -1.292 3.348 -0.704 1.00 94.69 88 ALA A C 1
ATOM 692 O O . ALA A 1 88 ? -0.953 3.165 -1.876 1.00 94.69 88 ALA A O 1
ATOM 693 N N . GLN A 1 89 ? -0.771 4.323 0.048 1.00 94.31 89 GLN A N 1
ATOM 694 C CA . GLN A 1 89 ? 0.223 5.274 -0.455 1.00 94.31 89 GLN A CA 1
ATOM 695 C C . GLN A 1 89 ? 1.521 4.578 -0.883 1.00 94.31 89 GLN A C 1
ATOM 697 O O . GLN A 1 89 ? 2.094 4.905 -1.923 1.00 94.31 89 GLN A O 1
ATOM 702 N N . GLU A 1 90 ? 2.005 3.600 -0.113 1.00 94.75 90 GLU A N 1
ATOM 703 C CA . GLU A 1 90 ? 3.208 2.848 -0.479 1.00 94.75 90 GLU A CA 1
ATOM 704 C C . GLU A 1 90 ? 2.990 2.017 -1.754 1.00 94.75 90 GLU A C 1
ATOM 706 O O . GLU A 1 90 ? 3.859 1.975 -2.631 1.00 94.75 90 GLU A O 1
ATOM 711 N N . ALA A 1 91 ? 1.824 1.382 -1.892 1.00 94.56 91 ALA A N 1
ATOM 712 C CA . ALA A 1 91 ? 1.466 0.625 -3.086 1.00 94.56 91 ALA A CA 1
ATOM 713 C C . ALA A 1 91 ? 1.387 1.523 -4.330 1.00 94.56 91 ALA A C 1
ATOM 715 O O . ALA A 1 91 ? 1.851 1.127 -5.403 1.00 94.56 91 ALA A O 1
ATOM 716 N N . GLU A 1 92 ? 0.844 2.733 -4.197 1.00 94.06 92 GLU A N 1
ATOM 717 C CA . GLU A 1 92 ? 0.800 3.718 -5.277 1.00 94.06 92 GLU A CA 1
ATOM 718 C C . GLU A 1 92 ? 2.209 4.161 -5.690 1.00 94.06 92 GLU A C 1
ATOM 720 O O . GLU A 1 92 ? 2.571 4.026 -6.861 1.00 94.06 92 GLU A O 1
ATOM 725 N N . ARG A 1 93 ? 3.063 4.531 -4.725 1.00 94.88 93 ARG A N 1
ATOM 726 C CA . ARG A 1 93 ? 4.472 4.883 -4.987 1.00 94.88 93 ARG A CA 1
ATOM 727 C C . ARG A 1 93 ? 5.234 3.757 -5.684 1.00 94.88 93 ARG A C 1
ATOM 729 O O . ARG A 1 93 ? 5.990 4.009 -6.619 1.00 94.88 93 ARG A O 1
ATOM 736 N N . LYS A 1 94 ? 5.024 2.501 -5.272 1.00 94.94 94 LYS A N 1
ATOM 737 C CA . LYS A 1 94 ? 5.638 1.329 -5.923 1.00 94.94 94 LYS A CA 1
ATOM 738 C C . LYS A 1 94 ? 5.164 1.164 -7.365 1.00 94.94 94 LYS A C 1
ATOM 740 O O . LYS A 1 94 ? 5.974 0.860 -8.238 1.00 94.94 94 LYS A O 1
ATOM 745 N N . ARG A 1 95 ? 3.872 1.373 -7.634 1.00 95.00 95 ARG A N 1
ATOM 746 C CA . ARG A 1 95 ? 3.318 1.307 -8.996 1.00 95.00 95 ARG A CA 1
ATOM 747 C C . ARG A 1 95 ? 3.889 2.403 -9.888 1.00 95.00 95 ARG A C 1
ATOM 749 O O . ARG A 1 95 ? 4.224 2.123 -11.037 1.00 95.00 95 ARG A O 1
ATOM 756 N N . GLU A 1 96 ? 4.014 3.623 -9.382 1.00 93.94 96 GLU A N 1
ATOM 757 C CA . GLU A 1 96 ? 4.624 4.728 -10.125 1.00 93.94 96 GLU A CA 1
ATOM 758 C C . GLU A 1 96 ? 6.106 4.474 -10.402 1.00 93.94 96 GLU A C 1
ATOM 760 O O . GLU A 1 96 ? 6.535 4.567 -11.552 1.00 93.94 96 GLU A O 1
ATOM 765 N N . ALA A 1 97 ? 6.867 4.050 -9.390 1.00 95.50 97 ALA A N 1
ATOM 766 C CA . ALA A 1 97 ? 8.274 3.692 -9.551 1.00 95.50 97 ALA A CA 1
ATOM 767 C C . ALA A 1 97 ? 8.467 2.573 -10.587 1.00 95.50 97 ALA A C 1
ATOM 769 O O . ALA A 1 97 ? 9.349 2.669 -11.437 1.00 95.50 97 ALA A O 1
ATOM 770 N N . ALA A 1 98 ? 7.606 1.548 -10.579 1.00 95.88 98 ALA A N 1
ATOM 771 C CA . ALA A 1 98 ? 7.648 0.467 -11.561 1.00 95.88 98 ALA A CA 1
ATOM 772 C C . ALA A 1 98 ? 7.345 0.951 -12.989 1.00 95.88 98 ALA A C 1
ATOM 774 O O . ALA A 1 98 ? 7.993 0.509 -13.937 1.00 95.88 98 ALA A O 1
ATOM 775 N N . LYS A 1 99 ? 6.396 1.882 -13.164 1.00 95.06 99 LYS A N 1
ATOM 776 C CA . LYS A 1 99 ? 6.114 2.490 -14.477 1.00 95.06 99 LYS A CA 1
ATOM 777 C C . LYS A 1 99 ? 7.315 3.273 -15.001 1.00 95.06 99 LYS A C 1
ATOM 779 O O . LYS A 1 99 ? 7.650 3.143 -16.175 1.00 95.06 99 LYS A O 1
ATOM 784 N N . VAL A 1 100 ? 7.962 4.058 -14.140 1.00 95.88 100 VAL A N 1
ATOM 785 C CA . VAL A 1 100 ? 9.156 4.831 -14.508 1.00 95.88 100 VAL A CA 1
ATOM 786 C C . VAL A 1 100 ? 10.315 3.899 -14.859 1.00 95.88 100 VAL A C 1
ATOM 788 O O . VAL A 1 100 ? 10.941 4.088 -15.898 1.00 95.88 100 VAL A O 1
ATOM 791 N N . ALA A 1 101 ? 10.566 2.867 -14.049 1.00 95.56 101 ALA A N 1
ATOM 792 C CA . ALA A 1 101 ? 11.610 1.880 -14.317 1.00 95.56 101 ALA A CA 1
ATOM 793 C C . ALA A 1 101 ? 11.397 1.188 -15.669 1.00 95.56 101 ALA A C 1
ATOM 795 O O . ALA A 1 101 ? 12.310 1.160 -16.490 1.00 95.56 101 ALA A O 1
ATOM 796 N N . LYS A 1 102 ? 10.168 0.735 -15.948 1.00 95.69 102 LYS A N 1
ATOM 797 C CA . LYS A 1 102 ? 9.831 0.114 -17.230 1.00 95.69 102 LYS A CA 1
ATOM 798 C C . LYS A 1 102 ? 10.038 1.068 -18.411 1.00 95.69 102 LYS A C 1
ATOM 800 O O . LYS A 1 102 ? 10.624 0.679 -19.410 1.00 95.69 102 LYS A O 1
ATOM 805 N N . ALA A 1 103 ? 9.622 2.329 -18.285 1.00 95.75 103 ALA A N 1
ATOM 806 C CA . ALA A 1 103 ? 9.832 3.321 -19.339 1.00 95.75 103 ALA A CA 1
ATOM 807 C C . ALA A 1 103 ? 11.326 3.588 -19.614 1.00 95.75 103 ALA A C 1
ATOM 809 O O . ALA A 1 103 ? 11.708 3.855 -20.753 1.00 95.75 103 ALA A O 1
ATOM 810 N N . ILE A 1 104 ? 12.175 3.515 -18.584 1.00 96.38 104 ILE A N 1
ATOM 811 C CA . ILE A 1 104 ? 13.630 3.623 -18.737 1.00 96.38 104 ILE A CA 1
ATOM 812 C C . ILE A 1 104 ? 14.185 2.386 -19.450 1.00 96.38 104 ILE A C 1
ATOM 814 O O . ILE A 1 104 ? 14.957 2.542 -20.393 1.00 96.38 104 ILE A O 1
ATOM 818 N N . GLU A 1 105 ? 13.788 1.181 -19.036 1.00 96.69 105 GLU A N 1
ATOM 819 C CA . GLU A 1 105 ? 14.212 -0.077 -19.666 1.00 96.69 105 GLU A CA 1
ATOM 820 C C . GLU A 1 105 ? 13.818 -0.138 -21.145 1.00 96.69 105 GLU A C 1
ATOM 822 O O . GLU A 1 105 ? 14.672 -0.406 -21.991 1.00 96.69 105 GLU A O 1
ATOM 827 N N . ASP A 1 106 ? 12.565 0.193 -21.466 1.00 95.94 106 ASP A N 1
ATOM 828 C CA . ASP A 1 106 ? 12.057 0.218 -22.840 1.00 95.94 106 ASP A CA 1
ATOM 829 C C . ASP A 1 106 ? 12.888 1.188 -23.702 1.00 95.94 106 ASP A C 1
ATOM 831 O O . ASP A 1 106 ? 13.329 0.845 -24.799 1.00 95.94 106 ASP A O 1
ATOM 835 N N . ARG A 1 107 ? 13.212 2.375 -23.171 1.00 95.69 107 ARG A N 1
ATOM 836 C CA . ARG A 1 107 ? 14.020 3.373 -23.884 1.00 95.69 107 ARG A CA 1
ATOM 837 C C . ARG A 1 107 ? 15.483 2.959 -24.051 1.00 95.69 107 ARG A C 1
ATOM 839 O O . ARG A 1 107 ? 16.103 3.297 -25.058 1.00 95.69 107 ARG A O 1
ATOM 846 N N . ILE A 1 108 ? 16.054 2.238 -23.087 1.00 96.50 108 ILE A N 1
ATOM 847 C CA . ILE A 1 108 ? 17.394 1.650 -23.229 1.00 96.50 108 ILE A CA 1
ATOM 848 C C . ILE A 1 108 ? 17.378 0.607 -24.349 1.00 96.50 108 ILE A C 1
ATOM 850 O O . ILE A 1 108 ? 18.247 0.647 -25.221 1.00 96.50 108 ILE A O 1
ATOM 854 N N . ALA A 1 109 ? 16.375 -0.274 -24.362 1.00 97.00 109 ALA A N 1
ATOM 855 C CA . ALA A 1 109 ? 16.236 -1.310 -25.378 1.00 97.00 109 ALA A CA 1
ATOM 856 C C . ALA A 1 109 ? 16.075 -0.720 -26.789 1.00 97.00 109 ALA A C 1
ATOM 858 O O . ALA A 1 109 ? 16.715 -1.197 -27.727 1.00 97.00 109 ALA A O 1
ATOM 859 N N . GLU A 1 110 ? 15.292 0.352 -26.942 1.00 96.94 110 GLU A N 1
ATOM 860 C CA . GLU A 1 110 ? 15.163 1.088 -28.207 1.00 96.94 110 GLU A CA 1
ATOM 861 C C . GLU A 1 110 ? 16.515 1.630 -28.688 1.00 96.94 110 GLU A C 1
ATOM 863 O O . GLU A 1 110 ? 16.936 1.357 -29.814 1.00 96.94 110 GLU A O 1
ATOM 868 N N . VAL A 1 111 ? 17.249 2.327 -27.816 1.00 96.81 111 VAL A N 1
ATOM 869 C CA . VAL A 1 111 ? 18.564 2.894 -28.156 1.00 96.81 111 VAL A CA 1
ATOM 870 C C . VAL A 1 111 ? 19.578 1.801 -28.509 1.00 96.81 111 VAL A C 1
ATOM 872 O O . VAL A 1 111 ? 20.419 1.983 -29.394 1.00 96.81 111 VAL A O 1
ATOM 875 N N . GLU A 1 112 ? 19.544 0.659 -27.826 1.00 96.31 112 GLU A N 1
ATOM 876 C CA . GLU A 1 112 ? 20.403 -0.479 -28.156 1.00 96.31 112 GLU A CA 1
ATOM 877 C C . GLU A 1 112 ? 20.041 -1.102 -29.506 1.00 96.31 112 GLU A C 1
ATOM 879 O O . GLU A 1 112 ? 20.942 -1.381 -30.303 1.00 96.31 112 GLU A O 1
ATOM 884 N N . ALA A 1 113 ? 18.750 -1.263 -29.799 1.00 96.75 113 ALA A N 1
ATOM 885 C CA . ALA A 1 113 ? 18.279 -1.767 -31.083 1.00 96.75 113 ALA A CA 1
ATOM 886 C C . ALA A 1 113 ? 18.701 -0.846 -32.240 1.00 96.75 113 ALA A C 1
ATOM 888 O O . ALA A 1 113 ? 19.232 -1.329 -33.244 1.00 96.75 113 ALA A O 1
ATOM 889 N N . GLU A 1 114 ? 18.565 0.472 -32.074 1.00 95.56 114 GLU A N 1
ATOM 890 C CA . GLU A 1 114 ? 19.027 1.467 -33.049 1.00 95.56 114 GLU A CA 1
ATOM 891 C C . GLU A 1 114 ? 20.540 1.380 -33.282 1.00 95.56 114 GLU A C 1
ATOM 893 O O . GLU A 1 114 ? 21.002 1.345 -34.426 1.00 95.56 114 GLU A O 1
ATOM 898 N N . LYS A 1 115 ? 21.336 1.266 -32.209 1.00 96.31 115 LYS A N 1
ATOM 899 C CA . LYS A 1 115 ? 22.795 1.097 -32.316 1.00 96.31 115 LYS A CA 1
ATOM 900 C C . LYS A 1 115 ? 23.172 -0.183 -33.056 1.00 96.31 115 LYS A C 1
ATOM 902 O O . LYS A 1 115 ? 24.111 -0.169 -33.853 1.00 96.31 115 LYS A O 1
ATOM 907 N N . GLN A 1 116 ? 22.477 -1.289 -32.797 1.00 96.06 116 GLN A N 1
ATOM 908 C CA . GLN A 1 116 ? 22.728 -2.556 -33.484 1.00 96.06 116 GLN A CA 1
ATOM 909 C C . GLN A 1 116 ? 22.343 -2.481 -34.963 1.00 96.06 116 GLN A C 1
ATOM 911 O O . GLN A 1 116 ? 23.101 -2.949 -35.812 1.00 96.06 116 GLN A O 1
ATOM 916 N N . ALA A 1 117 ? 21.213 -1.851 -35.287 1.00 96.62 117 ALA A N 1
ATOM 917 C CA . ALA A 1 117 ? 20.804 -1.623 -36.668 1.00 96.62 117 ALA A CA 1
ATOM 918 C C . ALA A 1 117 ? 21.832 -0.767 -37.427 1.00 96.62 117 ALA A C 1
ATOM 920 O O . ALA A 1 117 ? 22.256 -1.147 -38.518 1.00 96.62 117 ALA A O 1
ATOM 921 N N . ALA A 1 118 ? 22.312 0.325 -36.822 1.00 95.75 118 ALA A N 1
ATOM 922 C CA . ALA A 1 118 ? 23.341 1.176 -37.416 1.00 95.75 118 ALA A CA 1
ATOM 923 C C . ALA A 1 118 ? 24.663 0.420 -37.647 1.00 95.75 118 ALA A C 1
ATOM 925 O O . ALA A 1 118 ? 25.273 0.541 -38.708 1.00 95.75 118 ALA A O 1
ATOM 926 N N . ARG A 1 119 ? 25.094 -0.413 -36.687 1.00 95.19 119 ARG A N 1
ATOM 927 C CA . ARG A 1 119 ? 26.295 -1.255 -36.841 1.00 95.19 119 ARG A CA 1
ATOM 928 C C . ARG A 1 119 ? 26.157 -2.247 -37.989 1.00 95.19 119 ARG A C 1
ATOM 930 O O . ARG A 1 119 ? 27.088 -2.369 -38.779 1.00 95.19 119 ARG A O 1
ATOM 937 N N . LYS A 1 120 ? 25.005 -2.913 -38.099 1.00 95.88 120 LYS A N 1
ATOM 938 C CA . LYS A 1 120 ? 24.735 -3.851 -39.196 1.00 95.88 120 LYS A CA 1
ATOM 939 C C . LYS A 1 120 ? 24.787 -3.164 -40.553 1.00 95.88 120 LYS A C 1
ATOM 941 O O . LYS A 1 120 ? 25.435 -3.682 -41.446 1.00 95.88 120 LYS A O 1
ATOM 946 N N . GLN A 1 121 ? 24.206 -1.971 -40.689 1.00 95.44 121 GLN A N 1
ATOM 947 C CA . GLN A 1 121 ? 24.276 -1.220 -41.947 1.00 95.44 121 GLN A CA 1
ATOM 948 C C . GLN A 1 121 ? 25.720 -0.913 -42.359 1.00 95.44 121 GLN A C 1
ATOM 950 O O . GLN A 1 121 ? 26.084 -1.107 -43.516 1.00 95.44 121 GLN A O 1
ATOM 955 N N . VAL A 1 122 ? 26.558 -0.474 -41.415 1.00 95.94 122 VAL A N 1
ATOM 956 C CA . VAL A 1 122 ? 27.981 -0.222 -41.687 1.00 95.94 122 VAL A CA 1
ATOM 957 C C . VAL A 1 122 ? 28.704 -1.513 -42.080 1.00 95.94 122 VAL A C 1
ATOM 959 O O . VAL A 1 122 ? 29.486 -1.517 -43.029 1.00 95.94 122 VAL A O 1
ATOM 962 N N . GLU A 1 123 ? 28.435 -2.613 -41.377 1.00 95.69 123 GLU A N 1
ATOM 963 C CA . GLU A 1 123 ? 29.033 -3.916 -41.671 1.00 95.69 123 GLU A CA 1
ATOM 964 C C . GLU A 1 123 ? 28.606 -4.453 -43.046 1.00 95.69 123 GLU A C 1
ATOM 966 O O . GLU A 1 123 ? 29.444 -4.964 -43.788 1.00 95.69 123 GLU A O 1
ATOM 971 N N . ASP A 1 124 ? 27.334 -4.307 -43.409 1.00 95.62 124 ASP A N 1
ATOM 972 C CA . ASP A 1 124 ? 26.787 -4.758 -44.689 1.00 95.62 124 ASP A CA 1
ATOM 973 C C . ASP A 1 124 ? 27.384 -3.968 -45.858 1.00 95.62 124 ASP A C 1
ATOM 975 O O . ASP A 1 124 ? 27.793 -4.563 -46.858 1.00 95.62 124 ASP A O 1
ATOM 979 N N . VAL A 1 125 ? 27.524 -2.643 -45.713 1.00 95.75 125 VAL A N 1
ATOM 980 C CA . VAL A 1 125 ? 28.212 -1.797 -46.703 1.00 95.75 125 VAL A CA 1
ATOM 981 C C . VAL A 1 125 ? 29.670 -2.227 -46.852 1.00 95.75 125 VAL A C 1
ATOM 983 O O . VAL A 1 125 ? 30.134 -2.462 -47.968 1.00 95.75 125 VAL A O 1
ATOM 986 N N . TRP A 1 126 ? 30.382 -2.408 -45.740 1.00 95.62 126 TRP A N 1
ATOM 987 C CA . TRP A 1 126 ? 31.777 -2.839 -45.765 1.00 95.62 126 TRP A CA 1
ATOM 988 C C . TRP A 1 126 ? 31.951 -4.222 -46.414 1.00 95.62 126 TRP A C 1
ATOM 990 O O . TRP A 1 126 ? 32.848 -4.415 -47.238 1.00 95.62 126 TRP A O 1
ATOM 1000 N N . LYS A 1 127 ? 31.066 -5.182 -46.117 1.00 94.50 127 LYS A N 1
ATOM 1001 C CA . LYS A 1 127 ? 31.060 -6.507 -46.761 1.00 94.50 127 LYS A CA 1
ATOM 1002 C C . LYS A 1 127 ? 30.790 -6.413 -48.261 1.00 94.50 127 LYS A C 1
ATOM 1004 O O . LYS A 1 127 ? 31.446 -7.114 -49.034 1.00 94.50 127 LYS A O 1
ATOM 1009 N N . ALA A 1 128 ? 29.865 -5.552 -48.685 1.00 94.50 128 ALA A N 1
ATOM 1010 C CA . ALA A 1 128 ? 29.575 -5.332 -50.099 1.00 94.50 128 ALA A CA 1
ATOM 1011 C C . ALA A 1 128 ? 30.788 -4.741 -50.841 1.00 94.50 128 ALA A C 1
ATOM 1013 O O . ALA A 1 128 ? 31.158 -5.227 -51.913 1.00 94.50 128 ALA A O 1
ATOM 1014 N N . GLU A 1 129 ? 31.469 -3.757 -50.247 1.00 93.88 129 GLU A N 1
ATOM 1015 C CA . GLU A 1 129 ? 32.704 -3.185 -50.798 1.00 93.88 129 GLU A CA 1
ATOM 1016 C C . GLU A 1 129 ? 33.822 -4.228 -50.911 1.00 93.88 129 GLU A C 1
ATOM 1018 O O . GLU A 1 129 ? 34.481 -4.332 -51.952 1.00 93.88 129 GLU A O 1
ATOM 1023 N N . GLN A 1 130 ? 34.012 -5.051 -49.875 1.00 92.94 130 GLN A N 1
ATOM 1024 C CA . GLN A 1 130 ? 34.987 -6.140 -49.908 1.00 92.94 130 GLN A CA 1
ATOM 1025 C C . GLN A 1 130 ? 34.673 -7.171 -50.991 1.00 92.94 130 GLN A C 1
ATOM 1027 O O . GLN A 1 130 ? 35.588 -7.617 -51.688 1.00 92.94 130 GLN A O 1
ATOM 1032 N N . ALA A 1 131 ? 33.400 -7.532 -51.170 1.00 92.56 131 ALA A N 1
ATOM 1033 C CA . ALA A 1 131 ? 32.981 -8.457 -52.216 1.00 92.56 131 ALA A CA 1
ATOM 1034 C C . ALA A 1 131 ? 33.308 -7.907 -53.615 1.00 92.56 131 ALA A C 1
ATOM 1036 O O . ALA A 1 131 ? 33.895 -8.617 -54.435 1.00 92.56 131 ALA A O 1
ATOM 1037 N N . LEU A 1 132 ? 33.024 -6.625 -53.874 1.00 92.50 132 LEU A N 1
ATOM 1038 C CA . LEU A 1 132 ? 33.376 -5.965 -55.137 1.00 92.50 132 LEU A CA 1
ATOM 1039 C C . LEU A 1 132 ? 34.892 -5.915 -55.360 1.00 92.50 132 LEU A C 1
ATOM 1041 O O . LEU A 1 132 ? 35.376 -6.200 -56.462 1.00 92.50 132 LEU A O 1
ATOM 1045 N N . HIS A 1 133 ? 35.658 -5.589 -54.316 1.00 92.25 133 HIS A N 1
ATOM 1046 C CA . HIS A 1 133 ? 37.115 -5.581 -54.391 1.00 92.25 133 HIS A CA 1
ATOM 1047 C C . HIS A 1 133 ? 37.670 -6.976 -54.706 1.00 92.25 133 HIS A C 1
ATOM 1049 O O . HIS A 1 133 ? 38.525 -7.121 -55.583 1.00 92.25 133 HIS A O 1
ATOM 1055 N N . MET A 1 134 ? 37.131 -8.013 -54.061 1.00 89.38 134 MET A N 1
ATOM 1056 C CA . MET A 1 134 ? 37.509 -9.404 -54.299 1.00 89.38 134 MET A CA 1
ATOM 1057 C C . MET A 1 134 ? 37.248 -9.819 -55.751 1.00 89.38 134 MET A C 1
ATOM 1059 O O . MET A 1 134 ? 38.134 -10.374 -56.399 1.00 89.38 134 MET A O 1
ATOM 1063 N N . VAL A 1 135 ? 36.077 -9.484 -56.306 1.00 89.50 135 VAL A N 1
ATOM 1064 C CA . VAL A 1 135 ? 35.752 -9.748 -57.721 1.00 89.50 135 VAL A CA 1
ATOM 1065 C C . VAL A 1 135 ? 36.777 -9.096 -58.6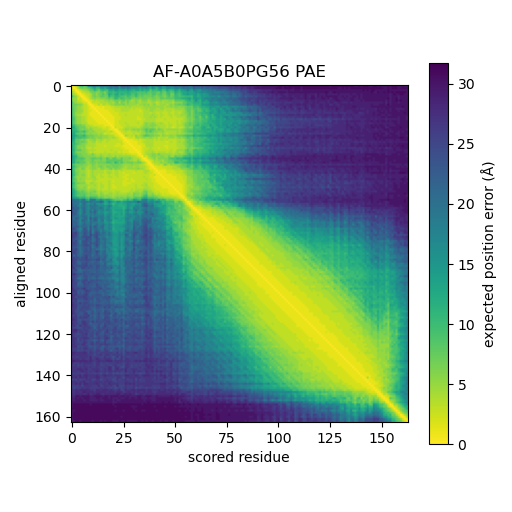55 1.00 89.50 135 VAL A C 1
ATOM 1067 O O . VAL A 1 135 ? 37.243 -9.730 -59.607 1.00 89.50 135 VAL A O 1
ATOM 1070 N N . LYS A 1 136 ? 37.188 -7.854 -58.369 1.00 89.56 136 LYS A N 1
ATOM 1071 C CA . LYS A 1 136 ? 38.209 -7.151 -59.159 1.00 89.56 136 LYS A CA 1
ATOM 1072 C C . LYS A 1 136 ? 39.575 -7.840 -59.086 1.00 89.56 136 LYS A C 1
ATOM 1074 O O . LYS A 1 136 ? 40.213 -8.012 -60.125 1.00 89.56 136 LYS A O 1
ATOM 1079 N N . LEU A 1 137 ? 40.016 -8.253 -57.896 1.00 88.56 137 LEU A N 1
ATOM 1080 C CA . LEU A 1 137 ? 41.279 -8.980 -57.718 1.00 88.56 137 LEU A CA 1
ATOM 1081 C C . LEU A 1 137 ? 41.274 -10.314 -58.466 1.00 88.56 137 LEU A C 1
ATOM 1083 O O . LEU A 1 137 ? 42.237 -10.629 -59.163 1.00 88.56 137 LEU A O 1
ATOM 1087 N N . ILE A 1 138 ? 40.173 -11.063 -58.379 1.00 86.19 138 ILE A N 1
ATOM 1088 C CA . ILE A 1 138 ? 40.007 -12.339 -59.082 1.00 86.19 138 ILE A CA 1
ATOM 1089 C C . ILE A 1 138 ? 40.097 -12.136 -60.598 1.00 86.19 138 ILE A C 1
ATOM 1091 O O . ILE A 1 138 ? 40.789 -12.894 -61.281 1.00 86.19 138 ILE A O 1
ATOM 1095 N N . ARG A 1 139 ? 39.445 -11.095 -61.134 1.00 84.88 139 ARG A N 1
ATOM 1096 C CA . ARG A 1 139 ? 39.534 -10.752 -62.558 1.00 84.88 139 ARG A CA 1
ATOM 1097 C C . ARG A 1 139 ? 40.974 -10.454 -62.979 1.00 84.88 139 ARG A C 1
ATOM 1099 O O . ARG A 1 139 ? 41.446 -11.039 -63.949 1.00 84.88 139 ARG A O 1
ATOM 1106 N N . LEU A 1 140 ? 41.675 -9.591 -62.241 1.00 87.69 140 LEU A N 1
ATOM 1107 C CA . LEU A 1 140 ? 43.069 -9.237 -62.536 1.00 87.69 140 LEU A CA 1
ATOM 1108 C C . LEU A 1 140 ? 43.998 -10.457 -62.467 1.00 87.69 140 LEU A C 1
ATOM 1110 O O . LEU A 1 140 ? 44.862 -10.619 -63.327 1.00 87.69 140 LEU A O 1
ATOM 1114 N N . ALA A 1 141 ? 43.807 -11.332 -61.477 1.00 86.19 141 ALA A N 1
ATOM 1115 C CA . ALA A 1 141 ? 44.563 -12.575 -61.352 1.00 86.19 141 ALA A CA 1
ATOM 1116 C C . ALA A 1 141 ? 44.304 -13.522 -62.536 1.00 86.19 141 ALA A C 1
ATOM 1118 O O . ALA A 1 141 ? 45.243 -14.112 -63.067 1.00 86.19 141 ALA A O 1
ATOM 1119 N N . GLY A 1 142 ? 43.050 -13.627 -62.987 1.00 84.00 142 GLY A N 1
ATOM 1120 C CA . GLY A 1 142 ? 42.682 -14.407 -64.168 1.00 84.00 142 GLY A CA 1
ATOM 1121 C C . GLY A 1 142 ? 43.314 -13.872 -65.455 1.00 84.00 142 GLY A C 1
ATOM 1122 O O . GLY A 1 142 ? 43.922 -14.643 -66.192 1.00 84.00 142 GLY A O 1
ATOM 1123 N N . GLU A 1 143 ? 43.228 -12.560 -65.693 1.00 84.56 143 GLU A N 1
ATOM 1124 C CA . GLU A 1 143 ? 43.856 -11.901 -66.850 1.00 84.56 143 GLU A CA 1
ATOM 1125 C C . GLU A 1 143 ? 45.387 -12.061 -66.833 1.00 84.56 143 GLU A C 1
ATOM 1127 O O . GLU A 1 143 ? 46.001 -12.298 -67.873 1.00 84.56 143 GLU A O 1
ATOM 1132 N N . LYS A 1 144 ? 46.020 -11.973 -65.655 1.00 86.38 144 LYS A N 1
ATOM 1133 C CA . LYS A 1 144 ? 47.464 -12.194 -65.502 1.00 86.38 144 LYS A CA 1
ATOM 1134 C C . LYS A 1 144 ? 47.860 -13.642 -65.808 1.00 86.38 144 LYS A C 1
ATOM 1136 O O . LYS A 1 144 ? 48.808 -13.846 -66.560 1.00 86.38 144 LYS A O 1
ATOM 1141 N N . ALA A 1 145 ? 47.127 -14.626 -65.284 1.00 83.00 145 ALA A N 1
ATOM 1142 C CA . ALA A 1 145 ? 47.384 -16.040 -65.565 1.00 83.00 145 ALA A CA 1
ATOM 1143 C C . ALA A 1 145 ? 47.295 -16.345 -67.070 1.00 83.00 145 ALA A C 1
ATOM 1145 O O . ALA A 1 145 ? 48.155 -17.038 -67.608 1.00 83.00 145 ALA A O 1
ATOM 1146 N N . GLU A 1 146 ? 46.307 -15.765 -67.764 1.00 80.88 146 GLU A N 1
ATOM 1147 C CA . GLU A 1 146 ? 46.176 -15.892 -69.220 1.00 80.88 146 GLU A CA 1
ATOM 1148 C C . GLU A 1 146 ? 47.379 -15.289 -69.968 1.00 80.88 146 GLU A C 1
ATOM 1150 O O . GLU A 1 146 ? 47.887 -15.916 -70.897 1.00 80.88 146 GLU A O 1
ATOM 1155 N N . ARG A 1 147 ? 47.892 -14.120 -69.546 1.00 82.19 147 ARG A N 1
ATOM 1156 C CA . ARG A 1 147 ? 49.109 -13.518 -70.137 1.00 82.19 147 ARG A CA 1
ATOM 1157 C C . ARG A 1 147 ? 50.359 -14.372 -69.936 1.00 82.19 147 ARG A C 1
ATOM 1159 O O . ARG A 1 147 ? 51.231 -14.376 -70.796 1.00 82.19 147 ARG A O 1
ATOM 1166 N N . GLU A 1 148 ? 50.445 -15.080 -68.816 1.00 85.31 148 GLU A N 1
ATOM 1167 C CA . GLU A 1 148 ? 51.562 -15.975 -68.490 1.00 85.31 148 GLU A CA 1
ATOM 1168 C C . GLU A 1 148 ? 51.411 -17.372 -69.129 1.00 85.31 148 GLU A C 1
ATOM 1170 O O . GLU A 1 148 ? 52.256 -18.240 -68.924 1.00 85.31 148 GLU A O 1
ATOM 1175 N N . GLY A 1 149 ? 50.352 -17.609 -69.919 1.00 80.12 149 GLY A N 1
ATOM 1176 C CA . GLY A 1 149 ? 50.091 -18.894 -70.579 1.00 80.12 149 GLY A CA 1
ATOM 1177 C C . GLY A 1 149 ? 49.591 -19.994 -69.635 1.00 80.12 149 GLY A C 1
ATOM 1178 O O . GLY A 1 149 ? 49.539 -21.166 -70.015 1.00 80.12 149 GLY A O 1
ATOM 1179 N N . LEU A 1 150 ? 49.211 -19.636 -68.407 1.00 78.31 150 LEU A N 1
ATOM 1180 C CA . LEU A 1 150 ? 48.702 -20.551 -67.390 1.00 78.31 150 LEU A CA 1
ATOM 1181 C C . LEU A 1 150 ? 47.173 -20.665 -67.489 1.00 78.31 150 LEU A C 1
ATOM 1183 O O . LEU A 1 150 ? 46.46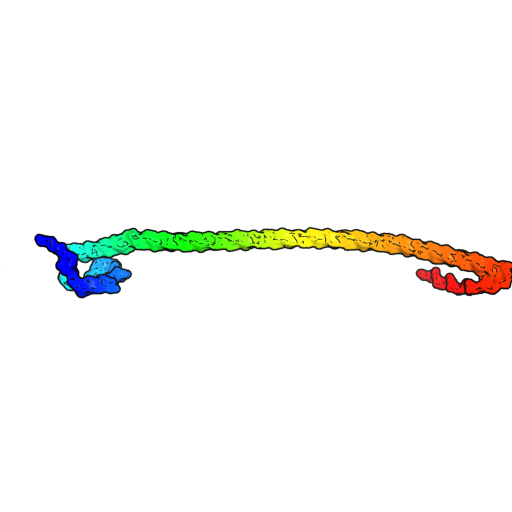0 -19.686 -67.719 1.00 78.31 150 LEU A O 1
ATOM 1187 N N . LYS A 1 151 ? 46.628 -21.871 -67.278 1.00 71.50 151 LYS A N 1
ATOM 1188 C CA . LYS A 1 151 ? 45.170 -22.066 -67.210 1.00 71.50 151 LYS A CA 1
ATOM 1189 C C . LYS A 1 151 ? 44.617 -21.359 -65.969 1.00 71.50 151 LYS A C 1
ATOM 1191 O O . LYS A 1 151 ? 44.882 -21.781 -64.847 1.00 71.50 151 LYS A O 1
ATOM 1196 N N . SER A 1 152 ? 43.819 -20.311 -66.172 1.00 69.50 152 SER A N 1
ATOM 1197 C CA . SER A 1 152 ? 43.140 -19.604 -65.081 1.00 69.50 152 SER A CA 1
ATOM 1198 C C . SER A 1 152 ? 42.142 -20.522 -64.365 1.00 69.50 152 SER A C 1
ATOM 1200 O O . SER A 1 152 ? 41.175 -20.991 -64.964 1.00 69.50 152 SER A O 1
ATOM 1202 N N . ILE A 1 153 ? 42.345 -20.738 -63.063 1.00 70.62 153 ILE A N 1
ATOM 1203 C CA . ILE A 1 153 ? 41.440 -21.514 -62.191 1.00 70.62 153 ILE A CA 1
ATOM 1204 C C . ILE A 1 153 ? 40.187 -20.728 -61.765 1.00 70.62 153 ILE A C 1
ATOM 1206 O O . ILE A 1 153 ? 39.301 -21.271 -61.106 1.00 70.62 153 ILE A O 1
ATOM 1210 N N . HIS A 1 154 ? 40.110 -19.444 -62.126 1.00 64.31 154 HIS A N 1
ATOM 1211 C CA . HIS A 1 154 ? 39.070 -18.522 -61.665 1.00 64.31 154 HIS A CA 1
ATOM 1212 C C . HIS A 1 154 ? 38.055 -18.124 -62.749 1.00 64.31 154 HIS A C 1
ATOM 1214 O O . HIS A 1 154 ? 37.089 -17.416 -62.455 1.00 64.31 154 HIS A O 1
ATOM 1220 N N . ARG A 1 155 ? 38.227 -18.584 -63.997 1.00 56.91 155 ARG A N 1
ATOM 1221 C CA . ARG A 1 155 ? 37.296 -18.302 -65.102 1.00 56.91 155 ARG A CA 1
ATOM 1222 C C . ARG A 1 155 ? 35.912 -18.900 -64.791 1.00 56.91 155 ARG A C 1
ATOM 1224 O O . ARG A 1 155 ? 35.784 -20.107 -64.619 1.00 56.91 155 ARG A O 1
ATOM 1231 N N . GLY A 1 156 ? 34.881 -18.054 -64.704 1.00 56.09 156 GLY A N 1
ATOM 1232 C CA . GLY A 1 156 ? 33.471 -18.467 -64.602 1.00 56.09 156 GLY A CA 1
ATOM 1233 C C . GLY A 1 156 ? 32.893 -18.704 -63.197 1.00 56.09 156 GLY A C 1
ATOM 1234 O O . GLY A 1 156 ? 31.691 -18.926 -63.095 1.00 56.09 156 GLY A O 1
ATOM 1235 N N . ARG A 1 157 ? 33.671 -18.616 -62.105 1.00 56.31 157 ARG A N 1
ATOM 1236 C CA . ARG A 1 157 ? 33.157 -18.924 -60.745 1.00 56.31 157 ARG A CA 1
ATOM 1237 C C . ARG A 1 157 ? 32.260 -17.855 -60.100 1.00 56.31 157 ARG A C 1
ATOM 1239 O O . ARG A 1 157 ? 31.583 -18.180 -59.134 1.00 56.31 157 ARG A O 1
ATOM 1246 N N . TYR A 1 158 ? 32.226 -16.623 -60.613 1.00 53.22 158 TYR A N 1
ATOM 1247 C CA . TYR A 1 158 ? 31.510 -15.501 -59.973 1.00 53.22 158 TYR A CA 1
ATOM 1248 C C . TYR A 1 158 ? 30.666 -14.649 -60.944 1.00 53.22 158 TYR A C 1
ATOM 1250 O O . TYR A 1 158 ? 30.504 -13.454 -60.734 1.00 53.22 158 TYR A O 1
ATOM 1258 N N . ILE A 1 159 ? 30.114 -15.240 -62.014 1.00 47.88 159 ILE A N 1
ATOM 1259 C CA . ILE A 1 159 ? 29.171 -14.536 -62.918 1.00 47.88 159 ILE A CA 1
ATOM 1260 C C . ILE A 1 159 ? 27.739 -14.474 -62.320 1.00 47.88 159 ILE A C 1
ATOM 1262 O O . ILE A 1 159 ? 26.884 -13.754 -62.819 1.00 47.88 159 ILE A O 1
ATOM 1266 N N . GLY A 1 160 ? 27.460 -15.177 -61.216 1.00 46.75 160 GLY A N 1
ATOM 1267 C CA . GLY A 1 160 ? 26.121 -15.277 -60.615 1.00 46.75 160 GLY A CA 1
ATOM 1268 C C . GLY A 1 160 ? 25.906 -14.410 -59.374 1.00 46.75 160 GLY A C 1
ATOM 1269 O O . GLY A 1 160 ? 25.672 -14.953 -58.301 1.00 46.75 160 GLY A O 1
ATOM 1270 N N . GLY A 1 161 ? 25.989 -13.086 -59.501 1.00 45.41 161 GLY A N 1
ATOM 1271 C CA . GLY A 1 161 ? 25.743 -12.159 -58.391 1.00 45.41 161 GLY A CA 1
ATOM 1272 C C . GLY A 1 161 ? 25.058 -10.873 -58.837 1.00 45.41 161 GLY A C 1
ATOM 1273 O O . GLY A 1 161 ? 25.599 -9.793 -58.636 1.00 45.41 161 GLY A O 1
ATOM 1274 N N . SER A 1 162 ? 23.903 -10.990 -59.492 1.00 41.34 162 SER A N 1
ATOM 1275 C CA . SER A 1 162 ? 22.986 -9.870 -59.712 1.00 41.34 162 SER A CA 1
ATOM 1276 C C . SER A 1 162 ? 21.560 -10.357 -59.459 1.00 41.34 162 SER A C 1
ATOM 1278 O O . SER A 1 162 ? 21.018 -11.118 -60.261 1.00 41.34 162 SER A O 1
ATOM 1280 N N . ALA A 1 163 ? 21.021 -9.972 -58.304 1.00 35.75 163 ALA A N 1
ATOM 1281 C CA . ALA A 1 163 ? 19.605 -9.821 -57.980 1.00 35.75 163 ALA A CA 1
ATOM 1282 C C . ALA A 1 163 ? 19.524 -8.948 -56.723 1.00 35.75 163 ALA A C 1
ATOM 1284 O O . ALA A 1 163 ? 20.242 -9.282 -55.752 1.00 35.75 163 ALA A O 1
#

Solvent-accessible surface area (backbone atoms only — not comparable to full-atom values): 9419 Å² total; per-residue (Å²): 136,86,82,51,74,73,76,76,42,53,73,70,38,49,53,38,48,65,75,43,53,96,70,55,86,43,56,69,49,47,49,67,58,55,53,86,91,75,64,90,64,52,53,58,54,51,44,52,51,52,47,51,53,60,65,52,65,53,48,58,53,52,50,51,52,51,53,51,52,50,53,51,51,52,54,50,53,50,54,49,50,54,50,52,52,51,51,51,54,51,53,49,52,52,53,51,52,49,53,53,51,49,55,51,52,54,51,50,51,51,55,51,51,52,52,51,53,54,50,48,53,53,50,54,52,52,51,52,52,51,52,54,51,50,53,52,52,52,51,53,51,30,56,49,28,51,76,72,74,41,87,49,91,60,76,80,80,76,82,87,79,85,132

Sequence (163 aa):
MLFTASDLFGEKEIQAIIKDFGKLDGISSIRKVIGGQMIPGQLEVLHNSILSF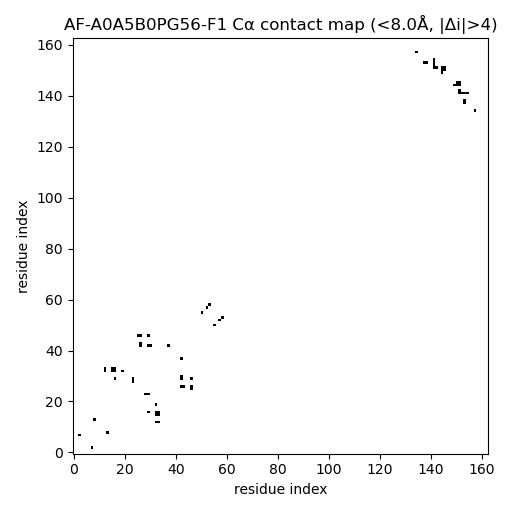TQGAFLDEENSIQDRANRLKELEEQKEQERAEAQAQEAERKREAAKVAKAIEDRIAEVEAEKQAARKQVEDVWKAEQALHMVKLIRLAGEKAEREGLKSIHRGRYIGGSA

Organism: NCBI:txid56615

Radius of gyration: 55.37 Å; Cα contacts (8 Å, |Δi|>4): 36; chains: 1; bounding box: 100×29×143 Å

pLDDT: mean 83.82, std 12.78, range [35.75, 97.0]

Mean predicted aligned error: 15.99 Å

Foldseek 3Di:
DDDDPCNQAPPQLVVLCVVCLVVCPDLVVSCVSRPDDHDPCSSVVVVVVSCCVVVPDVVVVVVVVVVVVVVVVVVVVVVVVVVVVVVVVVVVVVVVVVVVVVVVVVVVVVVVVVVVVVVVVVVVVVVVVVVVVVVVVLVVQQVVCVVVVHHRPSPPPPPPDDD